Protein AF-A0A645AN72-F1 (afdb_monomer)

Solvent-accessible surface area (backbone atoms only — not comparable to full-atom values): 6554 Å² total; per-residue (Å²): 136,88,78,83,84,79,80,83,84,74,91,73,83,77,72,81,75,74,89,77,79,79,51,74,65,57,50,51,53,50,52,50,52,50,47,63,74,62,55,89,83,69,69,90,47,75,74,64,70,46,86,49,7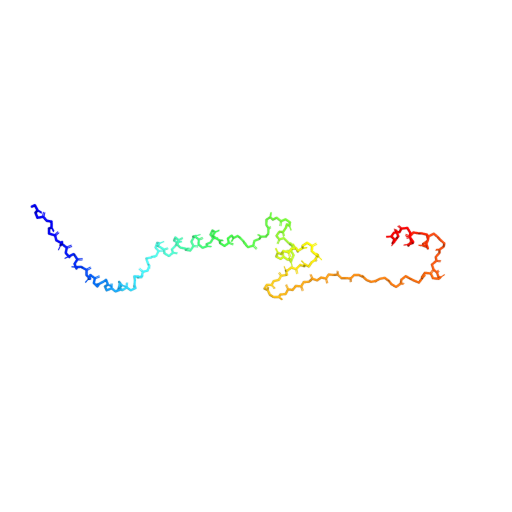6,45,76,45,98,88,63,40,28,39,47,52,100,94,43,69,49,71,89,83,87,84,79,90,74,56,65,86,82,44,52,74,66,54,46,49,54,55,48,68,76,74,108

Secondary structure (DSSP, 8-state):
--------------PPPP-PPPPHHHHHHHHHHHHHHHTTS---SGGGGSS-SEE-TTS-EEEETTEEE---------TTTS-HHHHHHHHHHH-

Structure (mmCIF, N/CA/C/O backbone):
data_AF-A0A645AN72-F1
#
_entry.id   AF-A0A645AN72-F1
#
loop_
_atom_site.group_PDB
_atom_site.id
_atom_site.type_symbol
_atom_site.label_atom_id
_atom_site.label_alt_id
_atom_site.label_comp_id
_atom_site.label_asym_id
_atom_site.label_entity_id
_atom_site.label_seq_id
_atom_site.pdbx_PDB_ins_code
_atom_site.Cartn_x
_atom_site.Cartn_y
_atom_site.Cartn_z
_atom_site.occupancy
_atom_site.B_iso_or_equiv
_atom_site.auth_seq_id
_atom_site.auth_comp_id
_atom_site.auth_asym_id
_atom_site.auth_atom_id
_atom_site.pdbx_PDB_model_num
ATOM 1 N N . MET A 1 1 ? -71.772 -27.737 15.476 1.00 46.84 1 MET A N 1
ATOM 2 C CA . MET A 1 1 ? -70.479 -27.804 16.194 1.00 46.84 1 MET A CA 1
ATOM 3 C C . MET A 1 1 ? -69.871 -26.410 16.195 1.00 46.84 1 MET A C 1
ATOM 5 O O . MET A 1 1 ? -69.549 -25.892 15.135 1.00 46.84 1 MET A O 1
ATOM 9 N N . GLN A 1 2 ? -69.847 -25.774 17.363 1.00 49.88 2 GLN A N 1
ATOM 10 C CA . GLN A 1 2 ? -69.352 -24.415 17.587 1.00 49.88 2 GLN A CA 1
ATOM 11 C C . GLN A 1 2 ? -67.827 -24.366 17.408 1.00 49.88 2 GLN A C 1
ATOM 13 O O . GLN A 1 2 ? -67.127 -25.255 17.889 1.00 49.88 2 GLN A O 1
ATOM 18 N N . LYS A 1 3 ? -67.303 -23.312 16.779 1.00 47.91 3 LYS A N 1
ATOM 19 C CA . LYS A 1 3 ? -65.924 -22.864 17.009 1.00 47.91 3 LYS A CA 1
ATOM 20 C C . LYS A 1 3 ? -65.949 -21.364 17.266 1.00 47.91 3 LYS A C 1
ATOM 22 O O . LYS A 1 3 ? -66.054 -20.560 16.346 1.00 47.91 3 LYS A O 1
ATOM 27 N N . GLU A 1 4 ? -65.917 -21.028 18.552 1.00 47.62 4 GLU A N 1
ATOM 28 C CA . GLU A 1 4 ? -65.755 -19.676 19.074 1.00 47.62 4 GLU A CA 1
ATOM 29 C C . GLU A 1 4 ? -64.496 -19.027 18.492 1.00 47.62 4 GLU A C 1
ATOM 31 O O . GLU A 1 4 ? -63.384 -19.543 18.615 1.00 47.62 4 GLU A O 1
ATOM 36 N N . THR A 1 5 ? -64.660 -17.855 17.889 1.00 50.78 5 THR A N 1
ATOM 37 C CA . THR A 1 5 ? -63.550 -16.982 17.519 1.00 50.78 5 THR A CA 1
ATOM 38 C C . THR A 1 5 ? -63.085 -16.247 18.776 1.00 50.78 5 THR A C 1
ATOM 40 O O . THR A 1 5 ? -63.618 -15.192 19.122 1.00 50.78 5 THR A O 1
ATOM 43 N N . ARG A 1 6 ? -62.106 -16.797 19.503 1.00 48.38 6 ARG A N 1
ATOM 44 C CA . ARG A 1 6 ? -61.489 -16.084 20.632 1.00 48.38 6 ARG A CA 1
ATOM 45 C C . ARG A 1 6 ? -60.555 -14.995 20.107 1.00 48.38 6 ARG A C 1
ATOM 47 O O . ARG A 1 6 ? -59.432 -15.263 19.689 1.00 48.38 6 ARG A O 1
ATOM 54 N N . ARG A 1 7 ? -61.039 -13.751 20.133 1.00 49.41 7 ARG A N 1
ATOM 55 C CA . ARG A 1 7 ? -60.211 -12.543 20.041 1.00 49.41 7 ARG A CA 1
ATOM 56 C C . ARG A 1 7 ? -59.414 -12.422 21.339 1.00 49.41 7 ARG A C 1
ATOM 58 O O . ARG A 1 7 ? -59.972 -12.015 22.351 1.00 49.41 7 ARG A O 1
ATOM 65 N N . ASN A 1 8 ? -58.126 -12.747 21.315 1.00 47.94 8 ASN A N 1
ATOM 66 C CA . ASN A 1 8 ? -57.231 -12.373 22.408 1.00 47.94 8 ASN A CA 1
ATOM 67 C C . ASN A 1 8 ? -56.623 -11.004 22.107 1.00 47.94 8 ASN A C 1
ATOM 69 O O . ASN A 1 8 ? -55.551 -10.877 21.521 1.00 47.94 8 ASN A O 1
ATOM 73 N N . SER A 1 9 ? -57.354 -9.975 22.525 1.00 48.12 9 SER A N 1
ATOM 74 C CA . SER A 1 9 ? -56.825 -8.637 22.752 1.00 48.12 9 SER A CA 1
ATOM 75 C C . SER A 1 9 ? -55.987 -8.661 24.031 1.00 48.12 9 SER A C 1
ATOM 77 O O . SER A 1 9 ? -56.531 -8.795 25.122 1.00 48.12 9 SER A O 1
ATOM 79 N N . ALA A 1 10 ? -54.672 -8.508 23.910 1.00 44.66 10 ALA A N 1
ATOM 80 C CA . ALA A 1 10 ? -53.810 -8.141 25.030 1.00 44.66 10 ALA A CA 1
ATOM 81 C C . ALA A 1 10 ? -52.713 -7.200 24.525 1.00 44.66 10 ALA A C 1
ATOM 83 O O . ALA A 1 10 ? -51.544 -7.557 24.403 1.00 44.66 10 ALA A O 1
ATOM 84 N N . ALA A 1 11 ? -53.121 -5.968 24.216 1.00 47.94 11 ALA A N 1
ATOM 85 C CA . ALA A 1 11 ? -52.222 -4.827 24.166 1.00 47.94 11 ALA A CA 1
ATOM 86 C C . ALA A 1 11 ? -51.742 -4.540 25.600 1.00 47.94 11 ALA A C 1
ATOM 88 O O . ALA A 1 11 ? -52.316 -3.728 26.320 1.00 47.94 11 ALA A O 1
ATOM 89 N N . GLY A 1 12 ? -50.721 -5.274 26.043 1.00 42.97 12 GLY A N 1
ATOM 90 C CA . GLY A 1 12 ? -49.991 -4.984 27.269 1.00 42.97 12 GLY A CA 1
ATOM 91 C C . GLY A 1 12 ? -48.927 -3.935 26.979 1.00 42.97 12 GLY A C 1
ATOM 92 O O . GLY A 1 12 ? -47.873 -4.248 26.433 1.00 42.97 12 GLY A O 1
ATOM 93 N N . SER A 1 13 ? -49.205 -2.682 27.325 1.00 48.16 13 SER A N 1
ATOM 94 C CA . SER A 1 13 ? -48.243 -1.582 27.292 1.00 48.16 13 SER A CA 1
ATOM 95 C C . SER A 1 13 ? -47.039 -1.897 28.194 1.00 48.16 13 SER A C 1
ATOM 97 O O . SER A 1 13 ? -47.107 -1.720 29.414 1.00 48.16 13 SER A O 1
ATOM 99 N N . ALA A 1 14 ? -45.930 -2.355 27.611 1.00 54.38 14 ALA A N 1
ATOM 100 C CA . ALA A 1 14 ? -44.653 -2.447 28.306 1.00 54.38 14 ALA A CA 1
ATOM 101 C C . ALA A 1 14 ? -44.115 -1.024 28.504 1.00 54.38 14 ALA A C 1
ATOM 103 O O . ALA A 1 14 ? -43.545 -0.423 27.594 1.00 54.38 14 ALA A O 1
ATOM 104 N N . LYS A 1 15 ? -44.346 -0.450 29.689 1.00 58.03 15 LYS A N 1
ATOM 105 C CA . LYS A 1 15 ? -43.678 0.790 30.101 1.00 58.03 15 LYS A CA 1
ATOM 106 C C . LYS A 1 15 ? -42.157 0.577 29.979 1.00 58.03 15 LYS A C 1
ATOM 108 O O . LYS A 1 15 ? -41.685 -0.485 30.393 1.00 58.03 15 LYS A O 1
ATOM 113 N N . PRO A 1 16 ? -41.385 1.532 29.432 1.00 59.31 16 PRO A N 1
ATOM 114 C CA . PRO A 1 16 ? -39.938 1.389 29.354 1.00 59.31 16 PRO A CA 1
ATOM 115 C C . PRO A 1 16 ? -39.382 1.268 30.774 1.00 59.31 16 PRO A C 1
ATOM 117 O O . PRO A 1 16 ? -39.639 2.121 31.626 1.00 59.31 16 PRO A O 1
ATOM 120 N N . ASN A 1 17 ? -38.658 0.180 31.042 1.00 64.75 17 ASN A N 1
ATOM 121 C CA . ASN A 1 17 ? -37.969 -0.003 32.315 1.00 64.75 17 ASN A CA 1
ATOM 122 C C . ASN A 1 17 ? -37.034 1.197 32.551 1.00 64.75 17 ASN A C 1
ATOM 124 O O . ASN A 1 17 ? -36.331 1.600 31.618 1.00 64.75 17 ASN A O 1
ATOM 128 N N . PRO A 1 18 ? -36.997 1.775 33.766 1.00 71.19 18 PRO A N 1
ATOM 129 C CA . PRO A 1 18 ? -36.099 2.883 34.060 1.00 71.19 18 PRO A CA 1
ATOM 130 C C . PRO A 1 18 ? -34.637 2.455 33.841 1.00 71.19 18 PRO A C 1
ATOM 132 O O . PRO A 1 18 ? -34.311 1.274 34.009 1.00 71.19 18 PRO A O 1
ATOM 135 N N . PRO A 1 19 ? -33.738 3.387 33.472 1.00 69.50 19 PRO A N 1
ATOM 136 C CA . PRO A 1 19 ? -32.348 3.064 33.175 1.00 69.50 19 PRO A CA 1
ATOM 137 C C . PRO A 1 19 ? -31.674 2.429 34.399 1.00 69.50 19 PRO A C 1
ATOM 139 O O . PRO A 1 19 ? -31.388 3.089 35.402 1.00 69.50 19 PRO A O 1
ATOM 142 N N . ARG A 1 20 ? -31.427 1.118 34.320 1.00 80.38 20 ARG A N 1
ATOM 143 C CA . ARG A 1 20 ? -30.744 0.346 35.362 1.00 80.38 20 ARG A CA 1
ATOM 144 C C . ARG A 1 20 ? -29.274 0.758 35.409 1.00 80.38 20 ARG A C 1
ATOM 146 O O . ARG A 1 20 ? -28.545 0.620 34.429 1.00 80.38 20 ARG A O 1
ATOM 153 N N . LYS A 1 21 ? -28.818 1.226 36.573 1.00 84.00 21 LYS A N 1
ATOM 154 C CA . LYS A 1 21 ? -27.394 1.485 36.822 1.00 84.00 21 LYS A CA 1
ATOM 155 C C . LYS A 1 21 ? -26.653 0.154 36.949 1.00 84.00 21 LYS A C 1
ATOM 157 O O . LYS A 1 21 ? -27.054 -0.697 37.738 1.00 84.00 21 LYS A O 1
ATOM 162 N N . LEU A 1 22 ? -25.561 -0.006 36.202 1.00 85.00 22 LEU A N 1
ATOM 163 C CA . LEU A 1 22 ? -24.702 -1.181 36.332 1.00 85.00 22 LEU A CA 1
ATOM 164 C C . LEU A 1 22 ? -23.975 -1.182 37.678 1.00 85.00 22 LEU A C 1
ATOM 166 O O . LEU A 1 22 ? -23.411 -0.166 38.107 1.00 85.00 22 LEU A O 1
ATOM 170 N N . THR A 1 23 ? -23.939 -2.351 38.299 1.00 90.56 23 THR A N 1
ATOM 171 C CA . THR A 1 23 ? -23.145 -2.651 39.489 1.00 90.56 23 THR A CA 1
ATOM 172 C C . THR A 1 23 ? -21.645 -2.610 39.175 1.00 90.56 23 THR A C 1
ATOM 174 O O . THR A 1 23 ? -21.211 -2.697 38.023 1.00 90.56 23 THR A O 1
ATOM 177 N N . ARG A 1 24 ? -20.805 -2.491 40.211 1.00 89.19 24 ARG A N 1
ATOM 178 C CA . ARG A 1 24 ? -19.338 -2.503 40.058 1.00 89.19 24 ARG A CA 1
ATOM 179 C C . ARG A 1 24 ? -18.828 -3.812 39.439 1.00 89.19 24 ARG A C 1
ATOM 181 O O . ARG A 1 24 ? -17.875 -3.776 38.665 1.00 89.19 24 ARG A O 1
ATOM 188 N N . ALA A 1 25 ? -19.467 -4.938 39.764 1.00 91.75 25 ALA A N 1
ATOM 189 C CA . ALA A 1 25 ? -19.132 -6.247 39.211 1.00 91.75 25 ALA A CA 1
ATOM 190 C C . ALA A 1 25 ? -19.413 -6.306 37.702 1.00 91.75 25 ALA A C 1
ATOM 192 O O . ALA A 1 25 ? -18.515 -6.645 36.934 1.00 91.75 25 ALA A O 1
ATOM 193 N N . GLU A 1 26 ? -20.599 -5.866 37.271 1.00 91.44 26 GLU A N 1
ATOM 194 C CA . GLU A 1 26 ? -20.963 -5.822 35.848 1.00 91.44 26 GLU A CA 1
ATOM 195 C C . GLU A 1 26 ? -20.038 -4.881 35.062 1.00 91.44 26 GLU A C 1
ATOM 197 O O . GLU A 1 26 ? -19.563 -5.233 33.985 1.00 91.44 26 GLU A O 1
ATOM 202 N N . LYS A 1 27 ? -19.691 -3.714 35.625 1.00 92.75 27 LYS A N 1
ATOM 203 C CA . LYS A 1 27 ? -18.710 -2.801 35.011 1.00 92.75 27 LYS A CA 1
ATOM 204 C C . LYS A 1 27 ? -17.336 -3.453 34.832 1.00 92.75 27 LYS A C 1
ATOM 206 O O . LYS A 1 27 ? -16.709 -3.253 33.796 1.00 92.75 27 LYS A O 1
ATOM 211 N N . LYS A 1 28 ? -16.871 -4.232 35.817 1.00 94.06 28 LYS A N 1
ATOM 212 C CA . LYS A 1 28 ? -15.593 -4.961 35.740 1.00 94.06 28 LYS A CA 1
ATOM 213 C C . LYS A 1 28 ? -15.634 -6.039 34.654 1.00 94.06 28 LYS A C 1
ATOM 215 O O . LYS A 1 28 ? -14.684 -6.155 33.890 1.00 94.06 28 LYS A O 1
ATOM 220 N N . GLN A 1 29 ? -16.735 -6.782 34.563 1.00 93.75 29 GLN A N 1
ATOM 221 C CA . GLN A 1 29 ? -16.938 -7.789 33.519 1.00 93.75 29 GLN A CA 1
ATOM 222 C C . GLN A 1 29 ? -16.942 -7.163 32.122 1.00 93.75 29 GLN A C 1
ATOM 224 O O . GLN A 1 29 ? -16.239 -7.638 31.238 1.00 93.75 29 GLN A O 1
ATOM 229 N N . ILE A 1 30 ? -17.665 -6.057 31.939 1.00 92.56 30 ILE A N 1
ATOM 230 C CA . ILE A 1 30 ? -17.697 -5.332 30.663 1.00 92.56 30 ILE A CA 1
ATOM 231 C C . ILE A 1 30 ? -16.309 -4.804 30.298 1.00 92.56 30 ILE A C 1
ATOM 233 O O . ILE A 1 30 ? -15.892 -4.946 29.153 1.00 92.56 30 ILE A O 1
ATOM 237 N N . ALA A 1 31 ? -15.574 -4.233 31.254 1.00 92.19 31 ALA A N 1
ATOM 238 C CA . ALA A 1 31 ? -14.214 -3.759 31.009 1.00 92.19 31 ALA A CA 1
ATOM 239 C C . ALA A 1 31 ? -13.276 -4.895 30.568 1.00 92.19 31 ALA A C 1
ATOM 241 O O . ALA A 1 31 ? -12.488 -4.707 29.644 1.00 92.19 31 ALA A O 1
ATOM 242 N N . GLU A 1 32 ? -13.390 -6.075 31.183 1.00 92.88 32 GLU A N 1
ATOM 243 C CA . GLU A 1 32 ? -12.588 -7.245 30.816 1.00 92.88 32 GLU A CA 1
ATOM 244 C C . GLU A 1 32 ? -12.944 -7.770 29.420 1.00 92.88 32 GLU A C 1
ATOM 246 O O . GLU A 1 32 ? -12.051 -8.035 28.619 1.00 92.88 32 GLU A O 1
ATOM 251 N N . ILE A 1 33 ? -14.236 -7.831 29.085 1.00 93.75 33 ILE A N 1
ATOM 252 C CA . ILE A 1 33 ? -14.697 -8.203 27.740 1.00 93.75 33 ILE A CA 1
ATOM 253 C C . ILE A 1 33 ? -14.174 -7.207 26.698 1.00 93.75 33 ILE A C 1
ATOM 255 O O . ILE A 1 33 ? -13.652 -7.617 25.665 1.00 93.75 33 ILE A O 1
ATOM 259 N N . ILE A 1 34 ? -14.253 -5.899 26.971 1.00 90.56 34 ILE A N 1
ATOM 260 C CA . ILE A 1 34 ? -13.715 -4.867 26.070 1.00 90.56 34 ILE A CA 1
ATOM 261 C C . ILE A 1 34 ? -12.201 -5.036 25.898 1.00 90.56 34 ILE A C 1
ATOM 263 O O . ILE A 1 34 ? -11.693 -4.882 24.787 1.00 90.56 34 ILE A O 1
ATOM 267 N N . ARG A 1 35 ? -11.475 -5.350 26.977 1.00 88.31 35 ARG A N 1
ATOM 268 C CA . ARG A 1 35 ? -10.023 -5.571 26.945 1.00 88.31 35 ARG A CA 1
ATOM 269 C C . ARG A 1 35 ? -9.666 -6.765 26.066 1.00 88.31 35 ARG A C 1
ATOM 271 O O . ARG A 1 35 ? -8.790 -6.639 25.216 1.00 88.31 35 ARG A O 1
ATOM 278 N N . GLN A 1 36 ? -10.367 -7.885 26.228 1.00 87.00 36 GLN A N 1
ATOM 279 C CA . GLN A 1 36 ? -10.170 -9.066 25.386 1.00 87.00 36 GLN A CA 1
ATOM 280 C C . GLN A 1 36 ? -10.517 -8.785 23.921 1.00 87.00 36 GLN A C 1
ATOM 282 O O . GLN A 1 36 ? -9.754 -9.159 23.037 1.00 87.00 36 GLN A O 1
ATOM 287 N N . ALA A 1 37 ? -11.616 -8.072 23.660 1.00 87.69 37 ALA A N 1
ATOM 288 C CA . ALA A 1 37 ? -12.052 -7.749 22.303 1.00 87.69 37 ALA A CA 1
ATOM 289 C C . ALA A 1 37 ? -11.108 -6.779 21.572 1.00 87.69 37 ALA A C 1
ATOM 291 O O . ALA A 1 37 ? -10.966 -6.868 20.355 1.00 87.69 37 ALA A O 1
ATOM 292 N N . LYS A 1 38 ? -10.468 -5.845 22.288 1.00 85.00 38 LYS A N 1
ATOM 293 C CA . LYS A 1 38 ? -9.500 -4.907 21.693 1.00 85.00 38 LYS A CA 1
ATOM 294 C C . LYS A 1 38 ? -8.140 -5.540 21.391 1.00 85.00 38 LYS A C 1
ATOM 296 O O . LYS A 1 38 ? -7.445 -5.042 20.509 1.00 85.00 38 LYS A O 1
ATOM 301 N N . GLY A 1 39 ? -7.754 -6.595 22.108 1.00 85.25 39 GLY A N 1
ATOM 302 C CA . GLY A 1 39 ? -6.408 -7.160 22.017 1.00 85.25 39 GLY A CA 1
ATOM 303 C C . GLY A 1 39 ? -5.327 -6.234 22.593 1.00 85.25 39 GLY A C 1
ATOM 304 O O . GLY A 1 39 ? -5.615 -5.256 23.284 1.00 85.25 39 GLY A O 1
ATOM 305 N N . ASP A 1 40 ? -4.061 -6.552 22.325 1.00 85.38 40 ASP A N 1
ATOM 306 C CA . ASP A 1 40 ? -2.885 -5.825 22.832 1.00 85.38 40 ASP A CA 1
ATOM 307 C C . ASP A 1 40 ? -2.430 -4.662 21.929 1.00 85.38 40 ASP A C 1
ATOM 309 O O . ASP A 1 40 ? -1.447 -3.986 22.233 1.00 85.38 40 ASP A O 1
ATOM 313 N N . GLY A 1 41 ? -3.143 -4.424 20.822 1.00 81.44 41 GLY A N 1
ATOM 314 C CA . GLY A 1 41 ? -2.831 -3.379 19.848 1.00 81.44 41 GLY A CA 1
ATOM 315 C C . GLY A 1 41 ? -1.561 -3.631 19.032 1.00 81.44 41 GLY A C 1
ATOM 316 O O . GLY A 1 41 ? -1.101 -2.713 18.353 1.00 81.44 41 GLY A O 1
ATOM 317 N N . LYS A 1 42 ? -0.981 -4.837 19.092 1.00 85.12 42 LYS A N 1
ATOM 318 C CA . LYS A 1 42 ? 0.234 -5.193 18.351 1.00 85.12 42 LYS A CA 1
ATOM 319 C C . LYS A 1 42 ? -0.097 -6.024 17.117 1.00 85.12 42 LYS A C 1
ATOM 321 O O . LYS A 1 42 ? -1.083 -6.757 17.0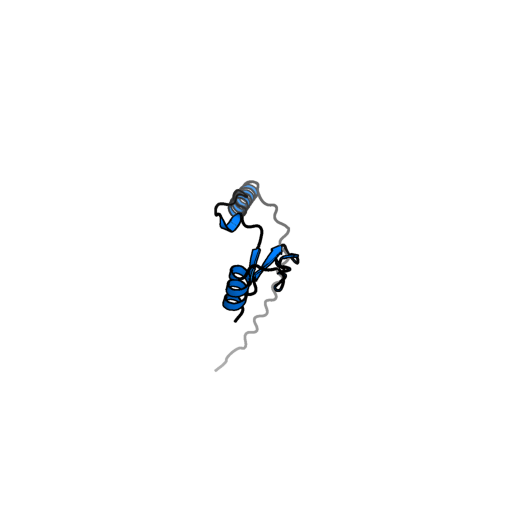75 1.00 85.12 42 LYS A O 1
ATOM 326 N N . ALA A 1 43 ? 0.762 -5.914 16.109 1.00 85.31 43 ALA A N 1
ATOM 327 C CA . ALA A 1 43 ? 0.757 -6.828 14.979 1.00 85.31 43 ALA A CA 1
ATOM 328 C C . ALA A 1 43 ? 1.402 -8.156 15.404 1.00 85.31 43 ALA A C 1
ATOM 330 O O . ALA A 1 43 ? 2.554 -8.185 15.830 1.00 85.31 43 ALA A O 1
ATOM 331 N N . HIS A 1 44 ? 0.654 -9.247 15.271 1.00 87.44 44 HIS A N 1
ATOM 332 C CA . HIS A 1 44 ? 1.079 -10.627 15.538 1.00 87.44 44 HIS A CA 1
ATOM 333 C C . HIS A 1 44 ? 1.455 -11.386 14.262 1.00 87.44 44 HIS A C 1
ATOM 335 O O . HIS A 1 44 ? 1.921 -12.519 14.320 1.00 87.44 44 HIS A O 1
ATOM 341 N N . THR A 1 45 ? 1.248 -10.775 13.095 1.00 87.31 45 THR A N 1
ATOM 342 C CA . THR A 1 45 ? 1.581 -11.348 11.787 1.00 87.31 45 THR A CA 1
ATOM 343 C C . THR A 1 45 ? 2.274 -10.307 10.918 1.00 87.31 45 THR A C 1
ATOM 345 O O . THR A 1 45 ? 1.990 -9.115 11.027 1.00 87.31 45 THR A O 1
ATOM 348 N N . ALA A 1 46 ? 3.136 -10.752 10.002 1.00 86.00 46 ALA A N 1
ATOM 349 C CA . ALA A 1 46 ? 3.743 -9.867 9.006 1.00 86.00 46 ALA A CA 1
ATOM 350 C C . ALA A 1 46 ? 2.679 -9.167 8.141 1.00 86.00 46 ALA A C 1
ATOM 352 O O . ALA A 1 46 ? 2.813 -7.998 7.809 1.00 86.00 46 ALA A O 1
ATOM 353 N N . GLN A 1 47 ? 1.563 -9.837 7.840 1.00 79.81 47 GLN A N 1
ATOM 354 C CA . GLN A 1 47 ? 0.479 -9.228 7.069 1.00 79.81 47 GLN A CA 1
ATOM 355 C C . GLN A 1 47 ? -0.139 -8.017 7.787 1.00 79.81 47 GLN A C 1
ATOM 357 O O . GLN A 1 47 ? -0.495 -7.034 7.146 1.00 79.81 47 GLN A O 1
ATOM 362 N N . GLN A 1 48 ? -0.218 -8.057 9.121 1.00 82.44 48 GLN A N 1
ATOM 363 C CA . GLN A 1 48 ? -0.717 -6.943 9.933 1.00 82.44 48 GLN A CA 1
ATOM 364 C C . GLN A 1 48 ? 0.243 -5.746 9.977 1.00 82.44 48 GLN A C 1
ATOM 366 O O . GLN A 1 48 ? -0.180 -4.662 10.374 1.00 82.44 48 GLN A O 1
ATOM 371 N N . THR A 1 49 ? 1.511 -5.907 9.582 1.00 86.06 49 THR A N 1
ATOM 372 C CA . THR A 1 49 ? 2.455 -4.782 9.477 1.00 86.06 49 THR A CA 1
ATOM 373 C C . THR A 1 49 ? 2.357 -4.063 8.134 1.00 86.06 49 THR A C 1
ATOM 375 O O . THR A 1 49 ? 2.957 -3.003 7.965 1.00 86.06 49 THR A O 1
ATOM 378 N N . ILE A 1 50 ? 1.626 -4.620 7.166 1.00 86.56 50 ILE A N 1
ATOM 379 C CA . ILE A 1 50 ? 1.497 -4.029 5.838 1.00 86.56 50 ILE A CA 1
ATOM 380 C C . ILE A 1 50 ? 0.487 -2.868 5.897 1.00 86.56 50 ILE A C 1
ATOM 382 O O . ILE A 1 50 ? -0.654 -3.071 6.314 1.00 86.56 50 ILE A O 1
ATOM 386 N N . PRO A 1 51 ? 0.853 -1.645 5.467 1.00 86.06 51 PRO A N 1
ATOM 387 C CA . PRO A 1 51 ? 0.028 -0.450 5.646 1.00 86.06 51 PRO A CA 1
ATOM 388 C C . PRO A 1 51 ? -1.086 -0.319 4.587 1.00 86.06 51 PRO A C 1
ATOM 390 O O . PRO A 1 51 ? -1.303 0.760 4.034 1.00 86.06 51 PRO A O 1
ATOM 393 N N . TYR A 1 52 ? -1.804 -1.405 4.285 1.00 90.62 52 TYR A N 1
ATOM 394 C CA . TYR A 1 52 ? -3.027 -1.373 3.481 1.00 90.62 52 TYR A CA 1
ATOM 395 C C . TYR A 1 52 ? 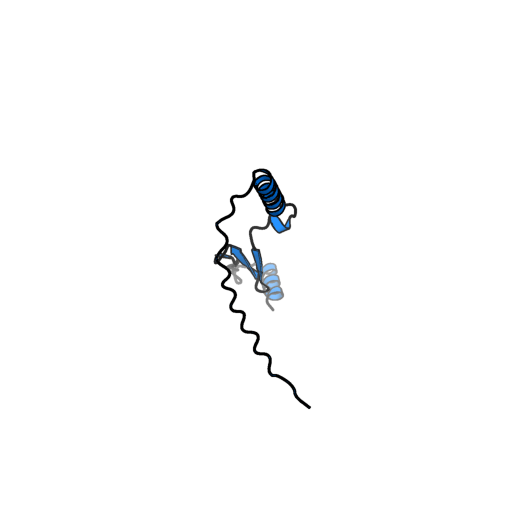-4.057 -2.398 3.980 1.00 90.62 52 TYR A C 1
ATOM 397 O O . TYR A 1 52 ? -3.716 -3.440 4.525 1.00 90.62 52 TYR A O 1
ATOM 405 N N . ILE A 1 53 ? -5.338 -2.101 3.769 1.00 91.38 53 ILE A N 1
ATOM 406 C CA . ILE A 1 53 ? -6.482 -2.950 4.133 1.00 91.38 53 ILE A CA 1
ATOM 407 C C . ILE A 1 53 ? -6.637 -4.111 3.149 1.00 91.38 53 ILE A C 1
ATOM 409 O O . ILE A 1 53 ? -6.861 -5.247 3.552 1.00 91.38 53 ILE A O 1
ATOM 413 N N . GLN A 1 54 ? -6.568 -3.816 1.850 1.00 91.19 54 GLN A N 1
ATOM 414 C CA . GLN A 1 54 ? -6.763 -4.802 0.790 1.00 91.19 54 GLN A CA 1
ATOM 415 C C . GLN A 1 54 ? -5.994 -4.400 -0.468 1.00 91.19 54 GLN A C 1
ATOM 417 O O . GLN A 1 54 ? -5.976 -3.223 -0.832 1.00 91.19 54 GLN A O 1
ATOM 422 N N . MET A 1 55 ? -5.414 -5.392 -1.139 1.00 92.56 55 MET A N 1
ATOM 423 C CA . MET A 1 55 ? -4.918 -5.288 -2.509 1.00 92.56 55 MET A CA 1
ATOM 424 C C . MET A 1 55 ? -5.978 -5.842 -3.466 1.00 92.56 55 MET A C 1
ATOM 426 O O . MET A 1 55 ? -6.493 -6.940 -3.248 1.00 92.56 55 MET A O 1
ATOM 430 N N . TYR A 1 56 ? -6.340 -5.073 -4.489 1.00 94.19 56 TYR A N 1
ATOM 431 C CA . TYR A 1 56 ? -7.252 -5.510 -5.544 1.00 94.19 56 TYR A CA 1
ATOM 432 C C . TYR A 1 56 ? -6.487 -6.222 -6.674 1.00 94.19 56 TYR A C 1
ATOM 434 O O . TYR A 1 56 ? -5.282 -6.006 -6.819 1.00 94.19 56 TYR A O 1
ATOM 442 N N . PRO A 1 57 ? -7.164 -7.050 -7.497 1.00 94.31 57 PRO A N 1
ATOM 443 C CA . PRO A 1 57 ? -6.527 -7.770 -8.607 1.00 94.31 57 PRO A CA 1
ATOM 444 C C . PRO A 1 57 ? -5.838 -6.875 -9.650 1.00 94.31 57 PRO A C 1
ATOM 446 O O . PRO A 1 57 ? -4.954 -7.332 -10.360 1.00 94.31 57 PRO A O 1
ATOM 449 N N . ASP A 1 58 ? -6.228 -5.604 -9.737 1.00 93.38 58 ASP A N 1
ATOM 450 C CA . ASP A 1 58 ? -5.650 -4.597 -10.635 1.00 93.38 58 ASP A CA 1
ATOM 451 C C . ASP A 1 58 ? -4.418 -3.870 -10.048 1.00 93.38 58 ASP A C 1
ATOM 453 O O . ASP A 1 58 ? -3.914 -2.906 -10.637 1.00 93.38 58 ASP A O 1
ATOM 457 N N . GLY A 1 59 ? -3.956 -4.300 -8.869 1.00 92.12 59 GLY A N 1
ATOM 458 C CA . GLY A 1 59 ? -2.808 -3.736 -8.162 1.00 92.12 59 GLY A CA 1
AT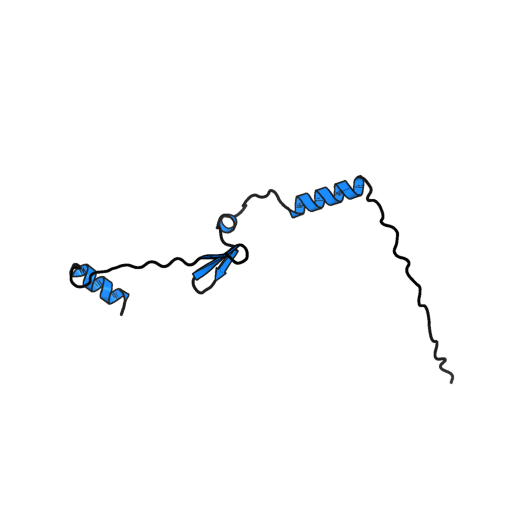OM 459 C C . GLY A 1 59 ? -3.106 -2.477 -7.341 1.00 92.12 59 GLY A C 1
ATOM 460 O O . GLY A 1 59 ? -2.180 -1.906 -6.763 1.00 92.12 59 GLY A O 1
ATOM 461 N N . ILE A 1 60 ? -4.361 -2.018 -7.251 1.00 95.44 60 ILE A N 1
ATOM 462 C CA . ILE A 1 60 ? -4.719 -0.893 -6.373 1.00 95.44 60 ILE A CA 1
ATOM 463 C C . ILE A 1 60 ? -4.742 -1.362 -4.911 1.00 95.44 60 ILE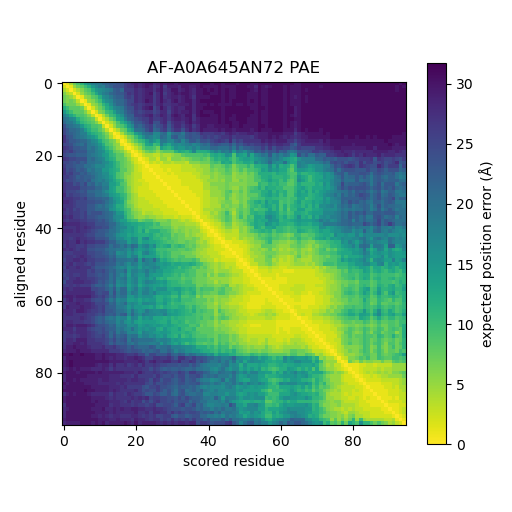 A C 1
ATOM 465 O O . ILE A 1 60 ? -5.378 -2.362 -4.575 1.00 95.44 60 ILE A O 1
ATOM 469 N N . CYS A 1 61 ? -4.116 -0.606 -4.005 1.00 95.25 61 CYS A N 1
ATOM 470 C CA . CYS A 1 61 ? -4.221 -0.836 -2.562 1.00 95.25 61 CYS A CA 1
ATOM 471 C C . CYS A 1 61 ? -5.242 0.119 -1.934 1.00 95.25 61 CYS A C 1
ATOM 473 O O . CYS A 1 61 ? -5.146 1.340 -2.083 1.00 95.25 61 CYS A O 1
ATOM 475 N N . LYS A 1 62 ? -6.179 -0.405 -1.140 1.00 95.00 62 LYS A N 1
ATOM 476 C CA . LYS A 1 62 ? -6.992 0.404 -0.223 1.00 95.00 62 LYS A CA 1
ATOM 477 C C . LYS A 1 62 ? -6.205 0.636 1.063 1.00 95.00 62 LYS A C 1
ATOM 479 O O . LYS A 1 62 ? -6.026 -0.296 1.835 1.00 95.00 62 LYS A O 1
ATOM 484 N N . VAL A 1 63 ? -5.760 1.863 1.316 1.00 93.62 63 VAL A N 1
ATOM 485 C CA . VAL A 1 63 ? -4.899 2.188 2.469 1.00 93.62 63 VAL A CA 1
ATOM 486 C C . VAL A 1 63 ? -5.728 2.398 3.737 1.00 93.62 63 VAL A C 1
ATOM 488 O O . VAL A 1 63 ? -5.500 1.755 4.752 1.00 93.62 63 VAL A O 1
ATOM 491 N N . THR A 1 64 ? -6.717 3.292 3.687 1.00 93.12 64 THR A N 1
ATOM 492 C CA . THR A 1 64 ? -7.640 3.569 4.803 1.00 93.12 64 THR A CA 1
ATOM 493 C C . THR A 1 64 ? -8.880 4.287 4.289 1.00 93.12 64 THR A C 1
ATOM 495 O O . THR A 1 64 ? -8.755 5.110 3.391 1.00 93.12 64 THR A O 1
ATOM 498 N N . GLY A 1 65 ? -10.073 4.024 4.832 1.00 90.94 65 GLY A N 1
ATOM 499 C CA . GLY A 1 65 ? -11.298 4.760 4.486 1.00 90.94 65 GLY A CA 1
ATOM 500 C C . GLY A 1 65 ? -11.510 4.939 2.972 1.00 90.94 65 GLY A C 1
ATOM 501 O O . GLY A 1 65 ? -11.820 3.976 2.270 1.00 90.94 65 GLY A O 1
ATOM 502 N N . ARG A 1 66 ? -11.337 6.182 2.493 1.00 94.75 66 ARG A N 1
ATOM 503 C CA . ARG A 1 66 ? -11.423 6.598 1.075 1.00 94.75 66 ARG A CA 1
ATOM 504 C C . ARG A 1 66 ? -10.056 6.872 0.410 1.00 94.75 66 ARG A C 1
ATOM 506 O O . ARG A 1 66 ? -10.015 7.447 -0.671 1.00 94.75 66 ARG A O 1
ATOM 513 N N . LYS A 1 67 ? -8.943 6.497 1.045 1.00 95.06 67 LYS A N 1
ATOM 514 C CA . LYS A 1 67 ? -7.570 6.624 0.536 1.00 95.06 67 LYS A CA 1
ATOM 515 C C . LYS A 1 67 ? -7.152 5.341 -0.178 1.00 95.06 67 LYS A C 1
ATOM 517 O O . LYS A 1 67 ? -7.167 4.259 0.414 1.00 95.06 67 LYS A O 1
ATOM 522 N N . TYR A 1 68 ? -6.701 5.505 -1.413 1.00 95.88 68 TYR A N 1
ATOM 523 C CA . TYR A 1 68 ? -6.197 4.440 -2.271 1.00 95.88 68 TYR A CA 1
ATOM 524 C C . TYR A 1 68 ? -4.792 4.798 -2.763 1.00 95.88 68 TYR A C 1
ATOM 526 O O . TYR A 1 68 ? -4.459 5.980 -2.860 1.00 95.88 68 TYR A O 1
ATOM 534 N N . SER A 1 69 ? -3.970 3.791 -3.042 1.00 95.50 69 SER A N 1
ATOM 535 C CA . SER A 1 69 ? -2.630 3.954 -3.609 1.00 95.50 69 SER A CA 1
ATOM 536 C C . SER A 1 69 ? -2.438 3.024 -4.799 1.00 95.50 69 SER A C 1
ATOM 538 O O . SER A 1 69 ? -2.851 1.867 -4.755 1.00 95.50 69 SER A O 1
ATOM 540 N N . LYS A 1 70 ? -1.772 3.527 -5.836 1.00 94.94 70 LYS A N 1
ATOM 541 C CA . LYS A 1 70 ? -1.270 2.752 -6.969 1.00 94.94 70 LYS A CA 1
ATOM 542 C C . LYS A 1 70 ? 0.114 3.291 -7.302 1.00 94.94 70 LYS A C 1
ATOM 544 O O . LYS A 1 70 ? 0.274 4.503 -7.427 1.00 94.94 70 LYS A O 1
ATOM 549 N N . THR A 1 71 ? 1.093 2.406 -7.415 1.00 91.94 71 THR A N 1
ATOM 550 C CA . THR A 1 71 ? 2.441 2.770 -7.856 1.00 91.94 71 THR A CA 1
ATOM 551 C C . THR A 1 71 ? 2.523 2.548 -9.356 1.00 91.94 71 THR A C 1
ATOM 553 O O . THR A 1 71 ? 2.104 1.502 -9.846 1.00 91.94 71 THR A O 1
ATOM 556 N N . VAL A 1 72 ? 3.042 3.536 -10.079 1.00 90.38 72 VAL A N 1
ATOM 557 C CA . VAL A 1 72 ? 3.317 3.437 -11.513 1.00 90.38 72 VAL A CA 1
ATOM 558 C C . VAL A 1 72 ? 4.773 3.828 -11.717 1.00 90.38 72 VAL A C 1
ATOM 560 O O . VAL A 1 72 ? 5.200 4.865 -11.212 1.00 90.38 72 VAL A O 1
ATOM 563 N N . ALA A 1 73 ? 5.524 2.978 -12.409 1.00 87.62 73 ALA A N 1
ATOM 564 C CA . ALA A 1 73 ? 6.885 3.261 -12.835 1.00 87.62 73 ALA A CA 1
ATOM 565 C C . ALA A 1 73 ? 6.869 3.613 -14.324 1.00 87.62 73 ALA A C 1
ATOM 567 O O . ALA A 1 73 ? 6.124 3.009 -15.096 1.00 87.62 73 ALA A O 1
ATOM 568 N N . PHE A 1 74 ? 7.676 4.599 -14.700 1.00 82.50 74 PHE A N 1
ATOM 569 C CA . PHE A 1 74 ? 7.907 4.979 -16.085 1.00 82.50 74 PHE A CA 1
ATOM 570 C C . PHE A 1 74 ? 9.410 5.006 -16.312 1.00 82.50 74 PHE A C 1
ATOM 572 O O . PHE A 1 74 ? 10.149 5.558 -15.496 1.00 82.50 74 PHE A O 1
ATOM 579 N N . GLU A 1 75 ? 9.839 4.428 -17.423 1.00 78.38 75 GLU A N 1
ATOM 580 C CA . GLU A 1 75 ? 11.227 4.441 -17.859 1.00 78.38 75 GLU A CA 1
ATOM 581 C C . GLU A 1 75 ? 11.279 5.140 -19.216 1.00 78.38 75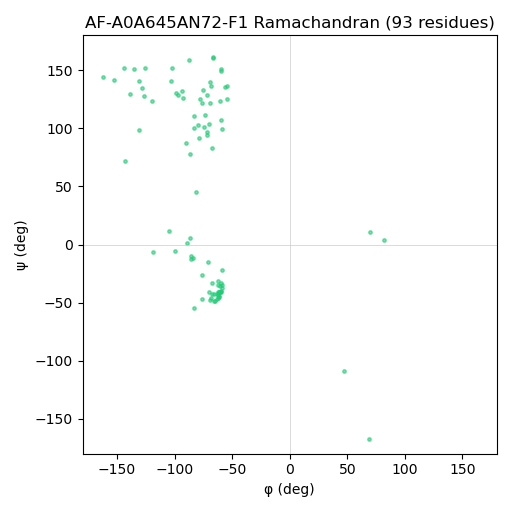 GLU A C 1
ATOM 583 O O . GLU A 1 75 ? 10.574 4.754 -20.148 1.00 78.38 75 GLU A O 1
ATOM 588 N N . ASP A 1 76 ? 12.084 6.199 -19.314 1.00 76.44 76 ASP A N 1
ATOM 589 C CA . ASP A 1 76 ? 12.396 6.847 -20.590 1.00 76.44 76 ASP A CA 1
ATOM 590 C C . ASP A 1 76 ? 13.585 6.119 -21.223 1.00 76.44 76 ASP A C 1
ATOM 592 O O . ASP A 1 76 ? 14.748 6.512 -21.103 1.00 76.44 76 ASP A O 1
ATOM 596 N N . ILE A 1 77 ? 13.288 4.965 -21.814 1.00 73.69 77 ILE A N 1
ATOM 597 C CA . ILE A 1 77 ? 14.270 4.162 -22.536 1.00 73.69 77 ILE A CA 1
ATOM 598 C C . ILE A 1 77 ? 14.480 4.759 -23.924 1.00 73.69 77 ILE A C 1
ATOM 600 O O . ILE A 1 77 ? 13.687 4.564 -24.847 1.00 73.69 77 ILE A O 1
ATOM 604 N N . ASN A 1 78 ? 15.593 5.476 -24.092 1.00 81.75 78 ASN A N 1
ATOM 605 C CA . ASN A 1 78 ? 15.997 5.959 -25.404 1.00 81.75 78 ASN A CA 1
ATOM 606 C C . ASN A 1 78 ? 16.484 4.787 -26.264 1.00 81.75 78 ASN A C 1
ATOM 608 O O . ASN A 1 78 ? 17.660 4.416 -26.239 1.00 81.75 78 ASN A O 1
ATOM 612 N N . TYR A 1 79 ? 15.573 4.229 -27.061 1.00 80.12 79 TYR A N 1
ATOM 613 C CA . TYR A 1 79 ? 15.878 3.086 -27.913 1.00 80.12 79 TYR A CA 1
ATOM 614 C C . TYR A 1 79 ? 17.002 3.381 -28.908 1.00 80.12 79 TYR A C 1
ATOM 616 O O . TYR A 1 79 ? 17.781 2.492 -29.209 1.00 80.12 79 TYR A O 1
ATOM 624 N N . GLN A 1 80 ? 17.142 4.607 -29.422 1.00 79.19 80 GLN A N 1
ATOM 625 C CA . GLN A 1 80 ? 18.184 4.909 -30.412 1.00 79.19 80 GLN A CA 1
ATOM 626 C 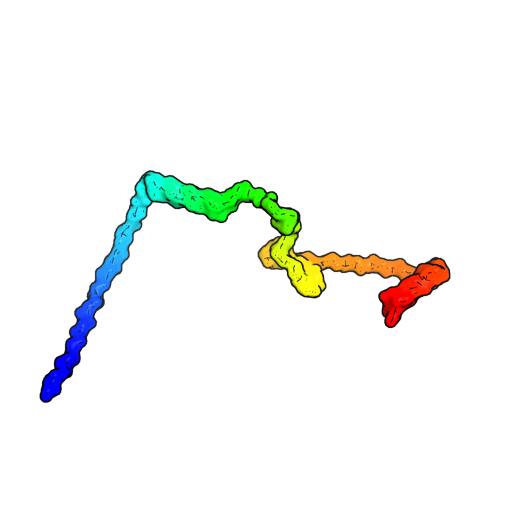C . GLN A 1 80 ? 19.589 4.877 -29.799 1.00 79.19 80 GLN A C 1
ATOM 628 O O . GLN A 1 80 ? 20.510 4.330 -30.415 1.00 79.19 80 GLN A O 1
ATOM 633 N N . LEU A 1 81 ? 19.735 5.415 -28.585 1.00 82.38 81 LEU A N 1
ATOM 634 C CA . LEU A 1 81 ? 21.009 5.499 -27.864 1.00 82.38 81 LEU A CA 1
ATOM 635 C C . LEU A 1 81 ? 21.344 4.242 -27.047 1.00 82.38 81 LEU A C 1
ATOM 637 O O . LEU A 1 81 ? 22.485 4.098 -26.613 1.00 82.38 81 LEU A O 1
ATOM 641 N N . ALA A 1 82 ? 20.382 3.337 -26.854 1.00 85.00 82 ALA A N 1
ATOM 642 C CA . ALA A 1 82 ? 20.592 2.069 -26.165 1.00 85.00 82 ALA A CA 1
ATOM 643 C C . ALA A 1 82 ? 21.660 1.200 -26.859 1.00 85.00 82 ALA A C 1
ATOM 645 O O . ALA A 1 82 ? 21.834 1.246 -28.090 1.00 85.00 82 ALA A O 1
ATOM 646 N N . GLN A 1 83 ? 22.371 0.390 -26.069 1.00 84.44 83 GLN A N 1
ATOM 647 C CA . GLN A 1 83 ? 23.327 -0.578 -26.605 1.00 84.44 83 GLN A CA 1
AT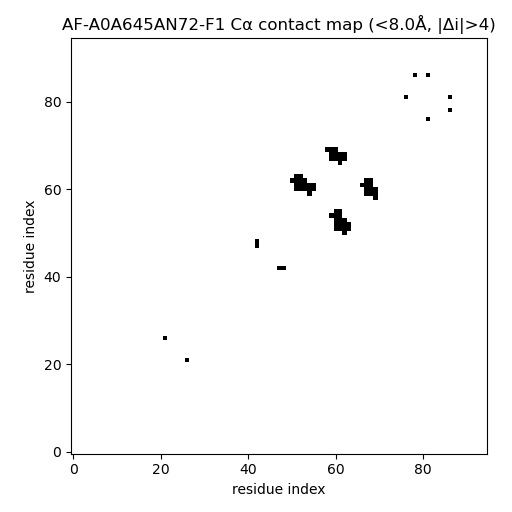OM 648 C C . GLN A 1 83 ? 22.596 -1.672 -27.399 1.00 84.44 83 GLN A C 1
ATOM 650 O O . GLN A 1 83 ? 21.386 -1.847 -27.273 1.00 84.44 83 GLN A O 1
ATOM 655 N N . ALA A 1 84 ? 23.314 -2.389 -28.268 1.00 87.88 84 ALA A N 1
ATOM 656 C CA . ALA A 1 84 ? 22.712 -3.430 -29.108 1.00 87.88 84 ALA A CA 1
ATOM 657 C C . ALA A 1 84 ? 22.042 -4.541 -28.276 1.00 87.88 84 ALA A C 1
ATOM 659 O O . ALA A 1 84 ? 20.954 -5.004 -28.626 1.00 87.88 84 ALA A O 1
ATOM 660 N N . ASP A 1 85 ? 22.653 -4.897 -27.147 1.00 89.56 85 ASP A N 1
ATOM 661 C CA . ASP A 1 85 ? 22.124 -5.902 -26.227 1.00 89.56 85 ASP A CA 1
ATOM 662 C C . ASP A 1 85 ? 20.843 -5.396 -25.544 1.00 89.56 85 ASP A C 1
ATOM 664 O O . ASP A 1 85 ? 19.821 -6.080 -25.572 1.00 89.56 85 ASP A O 1
ATOM 668 N N . ASP A 1 86 ? 20.845 -4.151 -25.050 1.00 87.19 86 ASP A N 1
ATOM 669 C CA . ASP A 1 86 ? 19.662 -3.509 -24.456 1.00 87.19 86 ASP A CA 1
ATOM 670 C C . ASP A 1 86 ? 18.506 -3.400 -25.459 1.00 87.19 86 ASP A C 1
ATOM 672 O O . ASP A 1 86 ? 17.356 -3.662 -25.118 1.00 87.19 86 ASP A O 1
ATOM 676 N N . LYS A 1 87 ? 18.790 -3.051 -26.720 1.00 86.31 87 LYS A N 1
ATOM 677 C CA . LYS A 1 87 ? 17.786 -2.981 -27.799 1.00 86.31 87 LYS A CA 1
ATOM 678 C C . LYS A 1 87 ? 17.106 -4.321 -28.046 1.00 86.31 87 LYS A C 1
ATOM 680 O O . LYS A 1 87 ? 15.899 -4.349 -28.294 1.00 86.31 87 LYS A O 1
ATOM 685 N N . THR A 1 88 ? 17.882 -5.401 -28.004 1.00 88.81 88 THR A N 1
ATOM 686 C CA . THR A 1 88 ? 17.385 -6.767 -28.193 1.00 88.81 88 THR A CA 1
ATOM 687 C C . THR A 1 88 ? 16.529 -7.179 -26.997 1.00 88.81 88 THR A C 1
ATOM 689 O O . THR A 1 88 ? 15.384 -7.580 -27.184 1.00 88.81 88 THR A O 1
ATOM 692 N N . ALA A 1 89 ? 17.016 -6.948 -25.774 1.00 85.94 89 ALA A N 1
ATOM 693 C CA . ALA A 1 89 ? 16.277 -7.240 -24.546 1.00 85.94 89 ALA A CA 1
ATOM 694 C C . ALA A 1 89 ? 14.967 -6.436 -24.426 1.00 85.94 89 ALA A C 1
ATOM 696 O O . ALA A 1 89 ? 13.937 -6.981 -24.031 1.00 85.94 89 ALA A O 1
ATOM 697 N N . ILE A 1 90 ? 14.976 -5.149 -24.799 1.00 83.94 90 ILE A N 1
ATOM 698 C CA . ILE A 1 90 ? 13.767 -4.310 -24.833 1.00 83.94 90 ILE A CA 1
ATOM 699 C C . ILE A 1 90 ? 12.748 -4.883 -25.824 1.00 83.94 90 ILE A C 1
ATOM 701 O O . ILE A 1 90 ? 11.567 -4.964 -25.497 1.00 83.94 90 ILE A O 1
ATOM 705 N N . PHE A 1 91 ? 13.189 -5.290 -27.019 1.00 83.69 91 PHE A N 1
ATOM 706 C CA . PHE A 1 91 ? 12.298 -5.843 -28.040 1.00 83.69 91 PHE A CA 1
ATOM 707 C C . PHE A 1 91 ? 11.670 -7.173 -27.601 1.00 83.69 91 PHE A C 1
ATOM 709 O O . PHE A 1 91 ? 10.453 -7.320 -27.669 1.00 83.69 91 PHE A O 1
ATOM 716 N N . GLU A 1 92 ? 12.476 -8.108 -27.094 1.00 87.50 92 GLU A N 1
ATOM 717 C CA . GLU A 1 92 ? 12.011 -9.429 -26.646 1.00 87.50 92 GLU A CA 1
ATOM 718 C C . GLU A 1 92 ? 11.015 -9.364 -25.482 1.00 87.50 92 GLU A C 1
ATOM 720 O O . GLU A 1 92 ? 10.136 -10.210 -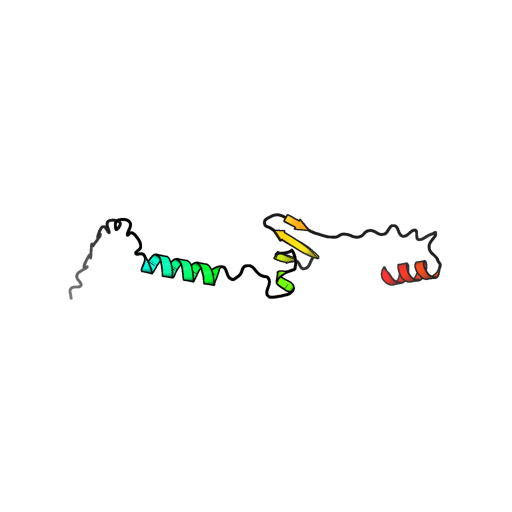25.370 1.00 87.50 92 GLU A O 1
ATOM 725 N N . ASN A 1 93 ? 11.134 -8.369 -24.603 1.00 82.62 93 ASN A N 1
ATOM 726 C CA . ASN A 1 93 ? 10.278 -8.268 -23.423 1.00 82.62 93 ASN A CA 1
ATOM 727 C C . ASN A 1 93 ? 8.918 -7.591 -23.727 1.00 82.62 93 ASN A C 1
ATOM 729 O O . ASN A 1 93 ? 8.031 -7.588 -22.872 1.00 82.62 93 ASN A O 1
ATOM 733 N N . TRP A 1 94 ? 8.764 -6.973 -24.909 1.00 77.88 94 TRP A N 1
ATOM 734 C CA . TRP A 1 94 ? 7.597 -6.162 -25.304 1.00 77.88 94 TRP A CA 1
ATOM 735 C C . TRP A 1 94 ? 6.834 -6.717 -26.530 1.00 77.88 94 TRP A C 1
ATOM 737 O O . TRP A 1 94 ? 5.775 -6.175 -26.856 1.00 77.88 94 TRP A O 1
ATOM 747 N N . CYS A 1 95 ? 7.339 -7.759 -27.204 1.00 66.25 95 CYS A N 1
ATOM 748 C CA . CYS A 1 95 ? 6.722 -8.431 -28.363 1.00 66.25 95 CYS A CA 1
ATOM 749 C C . CYS A 1 95 ? 6.456 -9.911 -28.072 1.00 66.25 95 CYS A C 1
ATOM 751 O O . CYS A 1 95 ? 5.386 -10.400 -28.502 1.00 66.25 95 CYS A O 1
#

Sequence (95 aa):
MQKETRRNSAAGSAKPNPPRKLTRAEKKQIAEIIRQAKGDGKAHTAQQTIPYIQMYPDGICKVTGRKYSKTVAFEDINYQLAQADDKTAIFENWC

Radius of gyration: 33.52 Å; Cα contacts (8 Å, |Δi|>4): 35; chains: 1; bounding box: 94×35×70 Å

Organism: NCBI:txid1076179

pLDDT: mean 80.69, std 15.42, range [42.97, 95.88]

Foldseek 3Di:
DDDDPDDPDDPDPPDPDPDDDDDPVVVVVVVVVVDVVVDPPDDPDPVVVDQFDDQDPVRWTHRDDPDIDHDDDDDPDPLVPDDPVVVVVVVVVPD

Mean predicted aligned error: 15.94 Å